Protein AF-A0A6L6IYR2-F1 (afdb_monomer)

Organism: NCBI:txid2675752

Mean predicted aligned error: 11.95 Å

Structure (mmCIF, N/CA/C/O backbone):
data_AF-A0A6L6IYR2-F1
#
_entry.id   AF-A0A6L6IYR2-F1
#
loop_
_atom_site.group_PDB
_atom_site.id
_atom_site.type_symbol
_atom_site.label_atom_id
_atom_site.label_alt_id
_atom_site.label_comp_id
_atom_site.label_asym_id
_atom_site.label_entity_id
_atom_site.label_seq_id
_atom_site.pdbx_PDB_ins_code
_atom_site.Cartn_x
_atom_site.Cartn_y
_atom_site.Cartn_z
_atom_site.occupancy
_atom_site.B_iso_or_equiv
_atom_site.auth_seq_id
_atom_site.auth_comp_id
_atom_site.auth_asym_id
_atom_site.auth_atom_id
_atom_site.pdbx_PDB_model_num
ATOM 1 N N . MET A 1 1 ? -53.051 -9.134 -26.276 1.00 41.66 1 MET A N 1
ATOM 2 C CA . MET A 1 1 ? -51.852 -9.804 -25.724 1.00 41.66 1 MET A CA 1
ATOM 3 C C . MET A 1 1 ? -50.636 -8.957 -26.076 1.00 41.66 1 MET A C 1
ATOM 5 O O . MET A 1 1 ? -50.080 -9.117 -27.155 1.00 41.66 1 MET A O 1
ATOM 9 N N . LEU A 1 2 ? -50.291 -7.981 -25.233 1.00 43.69 2 LEU A N 1
ATOM 10 C CA . LEU A 1 2 ? -49.170 -7.072 -25.479 1.00 43.69 2 LEU A CA 1
ATOM 11 C C . LEU A 1 2 ? -47.921 -7.672 -24.820 1.00 43.69 2 LEU A C 1
ATOM 13 O O . LEU A 1 2 ? -47.837 -7.754 -23.597 1.00 43.69 2 LEU A O 1
ATOM 17 N N . ARG A 1 3 ? -47.008 -8.196 -25.643 1.00 57.03 3 ARG A N 1
ATOM 18 C CA . ARG A 1 3 ? -45.744 -8.798 -25.204 1.00 57.03 3 ARG A CA 1
ATOM 19 C C . ARG A 1 3 ? -44.839 -7.698 -24.644 1.00 57.03 3 ARG A C 1
ATOM 21 O O . ARG A 1 3 ? -44.400 -6.831 -25.393 1.00 57.03 3 ARG A O 1
ATOM 28 N N . TYR A 1 4 ? -44.563 -7.755 -23.342 1.00 56.69 4 TYR A N 1
ATOM 29 C CA . TYR A 1 4 ? -43.505 -6.978 -22.699 1.00 56.69 4 TYR A CA 1
ATOM 30 C C . TYR A 1 4 ? -42.155 -7.392 -23.296 1.00 56.69 4 TYR A C 1
ATOM 32 O O . TYR A 1 4 ? -41.631 -8.461 -22.987 1.00 56.69 4 TYR A O 1
ATOM 40 N N . LEU A 1 5 ? -41.594 -6.553 -24.162 1.00 59.19 5 LEU A N 1
ATOM 41 C CA . LEU A 1 5 ? -40.178 -6.609 -24.505 1.00 59.19 5 LEU A CA 1
ATOM 42 C C . LEU A 1 5 ? -39.432 -5.862 -23.399 1.00 59.19 5 LEU A C 1
ATOM 44 O O . LEU A 1 5 ? -39.366 -4.636 -23.405 1.00 59.19 5 LEU A O 1
ATOM 48 N N . ALA A 1 6 ? -38.937 -6.605 -22.409 1.00 61.22 6 ALA A N 1
ATOM 49 C CA . ALA A 1 6 ? -38.014 -6.070 -21.420 1.00 61.22 6 ALA A CA 1
ATOM 50 C C . ALA A 1 6 ? -36.735 -5.613 -22.146 1.00 61.22 6 ALA A C 1
ATOM 52 O O . ALA A 1 6 ? -36.097 -6.442 -22.802 1.00 61.22 6 ALA A O 1
ATOM 53 N N . PRO A 1 7 ? -36.339 -4.332 -22.069 1.00 54.47 7 PRO A N 1
ATOM 54 C CA . PRO A 1 7 ? -35.054 -3.926 -22.597 1.00 54.47 7 PRO A CA 1
ATOM 55 C C . PRO A 1 7 ? -33.981 -4.482 -21.662 1.00 54.47 7 PRO A C 1
ATOM 57 O O . PRO A 1 7 ? -33.844 -4.051 -20.517 1.00 54.47 7 PRO A O 1
ATOM 60 N N . ALA A 1 8 ? -33.236 -5.473 -22.152 1.00 60.66 8 ALA A N 1
ATOM 61 C CA . ALA A 1 8 ? -31.989 -5.902 -21.544 1.00 60.66 8 ALA A CA 1
ATOM 62 C C . ALA A 1 8 ? -31.026 -4.710 -21.586 1.00 60.66 8 ALA A C 1
ATOM 64 O O . ALA A 1 8 ? -30.433 -4.405 -22.620 1.00 60.66 8 ALA A O 1
ATOM 65 N N . ALA A 1 9 ? -30.928 -3.993 -20.468 1.00 62.09 9 ALA A N 1
ATOM 66 C CA . ALA A 1 9 ? -29.920 -2.972 -20.267 1.00 62.09 9 ALA A CA 1
ATOM 67 C C . ALA A 1 9 ? -28.546 -3.655 -20.298 1.00 62.09 9 ALA A C 1
ATOM 69 O O . ALA A 1 9 ? -28.094 -4.236 -19.312 1.00 62.09 9 ALA A O 1
ATOM 70 N N . LEU A 1 10 ? -27.903 -3.617 -21.464 1.00 60.28 10 LEU A N 1
ATOM 71 C CA . LEU A 1 10 ? -26.486 -3.906 -21.627 1.00 60.28 10 LEU A CA 1
ATOM 72 C C . LEU A 1 10 ? -25.713 -2.842 -20.843 1.00 60.28 10 LEU A C 1
ATOM 74 O O . LEU A 1 10 ? -25.398 -1.770 -21.354 1.00 60.28 10 LEU A O 1
ATOM 78 N N . LEU A 1 11 ? -25.436 -3.136 -19.574 1.00 60.53 11 LEU A N 1
ATOM 79 C CA . LEU A 1 11 ? -24.393 -2.468 -18.811 1.00 60.53 11 LEU A CA 1
ATOM 80 C C . LEU A 1 11 ? -23.064 -2.808 -19.488 1.00 60.53 11 LEU A C 1
ATOM 82 O O . LEU A 1 11 ? -22.433 -3.820 -19.187 1.00 60.53 11 LEU A O 1
ATOM 86 N N . ALA A 1 12 ? -22.659 -1.974 -20.444 1.00 59.91 12 ALA A N 1
ATOM 87 C CA . ALA A 1 12 ? -21.287 -1.937 -20.906 1.00 59.91 12 ALA A CA 1
ATOM 88 C C . ALA A 1 12 ? -20.433 -1.501 -19.711 1.00 59.91 12 ALA A C 1
ATOM 90 O O . ALA A 1 12 ? -20.286 -0.312 -19.433 1.00 59.91 12 ALA A O 1
ATOM 91 N N . ALA A 1 13 ? -19.903 -2.470 -18.966 1.00 60.34 13 ALA A N 1
ATOM 92 C CA . ALA A 1 13 ? -18.772 -2.226 -18.097 1.00 60.34 13 ALA A CA 1
ATOM 93 C C . ALA A 1 13 ? -17.618 -1.831 -19.021 1.00 60.34 13 ALA A C 1
ATOM 95 O O . ALA A 1 13 ? -16.921 -2.684 -19.570 1.00 60.34 13 ALA A O 1
ATOM 96 N N . SER A 1 14 ? -17.453 -0.529 -19.254 1.00 53.81 14 SER A N 1
ATOM 97 C CA . SER A 1 14 ? -16.195 0.023 -19.725 1.00 53.81 14 SER A CA 1
ATOM 98 C C . SER A 1 14 ? -15.173 -0.327 -18.653 1.00 53.81 14 SER A C 1
ATOM 100 O O . SER A 1 14 ? -15.030 0.390 -17.663 1.00 53.81 14 SER A O 1
ATOM 102 N N . GLY A 1 15 ? -14.535 -1.489 -18.792 1.00 52.38 15 GLY A N 1
ATOM 103 C CA . GLY A 1 15 ? -13.353 -1.814 -18.023 1.00 52.38 15 GLY A CA 1
ATOM 104 C C . GLY A 1 15 ? -12.370 -0.699 -18.312 1.00 52.38 15 GLY A C 1
ATOM 105 O O . GLY A 1 15 ? -11.863 -0.610 -19.429 1.00 52.38 15 GLY A O 1
ATOM 106 N N . CYS A 1 16 ? -12.186 0.204 -17.348 1.00 64.19 16 CYS A N 1
ATOM 107 C CA . CYS A 1 16 ? -11.108 1.171 -17.379 1.00 64.19 16 CYS A CA 1
ATOM 108 C C . CYS A 1 16 ? -9.860 0.356 -17.681 1.00 64.19 16 CYS A C 1
ATOM 110 O O . CYS A 1 16 ? -9.480 -0.495 -16.876 1.00 64.19 16 CYS A O 1
ATOM 112 N N . THR A 1 17 ? -9.280 0.533 -18.866 1.00 55.41 17 THR A N 1
ATOM 113 C CA . THR A 1 17 ? -7.979 -0.043 -19.159 1.00 55.41 17 THR A CA 1
ATOM 114 C C . THR A 1 17 ? -7.053 0.591 -18.144 1.00 55.41 17 THR A C 1
ATOM 116 O O . THR A 1 17 ? -6.731 1.776 -18.240 1.00 55.41 17 THR A O 1
ATOM 119 N N . ASP A 1 18 ? -6.743 -0.170 -17.104 1.00 57.75 18 ASP A N 1
ATOM 120 C CA . ASP A 1 18 ? -5.776 0.170 -16.087 1.00 57.75 18 ASP A CA 1
ATOM 121 C C . ASP A 1 18 ? -4.448 0.199 -16.843 1.00 57.75 18 ASP A C 1
ATOM 123 O O . ASP A 1 18 ? -3.784 -0.825 -17.003 1.00 57.75 18 ASP A O 1
ATOM 127 N N . VAL A 1 19 ? -4.138 1.338 -17.477 1.00 56.38 19 VAL A N 1
ATOM 128 C CA . VAL A 1 19 ? -2.857 1.576 -18.138 1.00 56.38 19 VAL A CA 1
ATOM 129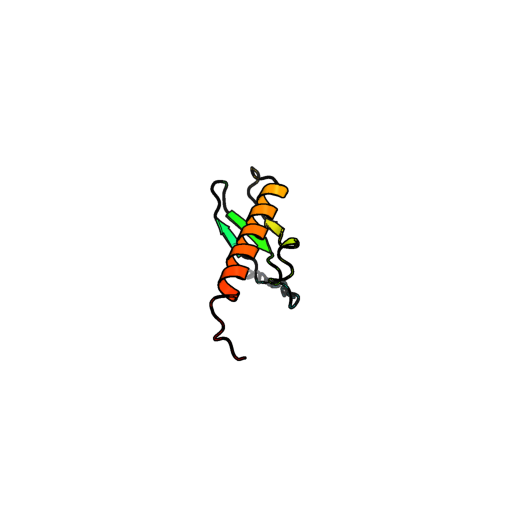 C C . VAL A 1 19 ? -1.852 1.663 -17.001 1.00 56.38 19 VAL A C 1
ATOM 131 O O . VAL A 1 19 ? -1.462 2.741 -16.551 1.00 56.38 19 VAL A O 1
ATOM 134 N N . LYS A 1 20 ? -1.497 0.489 -16.474 1.00 62.12 20 LYS A N 1
ATOM 135 C CA . LYS A 1 20 ? -0.435 0.322 -15.507 1.00 62.12 20 LYS A CA 1
ATOM 136 C C . LYS A 1 20 ? 0.808 0.838 -16.180 1.00 62.12 20 LYS A C 1
ATOM 138 O O . LYS A 1 20 ? 1.201 0.395 -17.261 1.00 62.12 20 LYS A O 1
ATOM 143 N N . ARG A 1 21 ? 1.420 1.820 -15.542 1.00 76.44 21 ARG A N 1
ATOM 144 C CA . ARG A 1 21 ? 2.757 2.219 -15.940 1.00 76.44 21 ARG A CA 1
ATOM 145 C C . ARG A 1 21 ? 3.670 1.032 -15.639 1.00 76.44 21 ARG A C 1
ATOM 147 O O . ARG A 1 21 ? 3.445 0.324 -14.663 1.00 76.44 21 ARG A O 1
ATOM 154 N N . ALA A 1 22 ? 4.701 0.810 -16.453 1.00 78.75 22 ALA A N 1
ATOM 155 C CA . ALA A 1 22 ? 5.597 -0.352 -16.327 1.00 78.75 22 ALA A CA 1
ATOM 156 C C . ALA A 1 22 ? 6.290 -0.481 -14.950 1.00 78.75 22 ALA A C 1
ATOM 158 O O . ALA A 1 22 ? 6.936 -1.480 -14.657 1.00 78.75 22 ALA A O 1
ATOM 159 N N . TYR A 1 23 ? 6.168 0.546 -14.114 1.00 85.31 23 TYR A N 1
ATOM 160 C CA . TYR A 1 23 ? 6.717 0.634 -12.775 1.00 85.31 23 TYR A CA 1
ATOM 161 C C . TYR A 1 23 ? 5.685 0.397 -11.658 1.00 85.31 23 TYR A C 1
ATOM 163 O O . TYR A 1 23 ? 6.019 0.594 -10.494 1.00 85.31 23 TYR A O 1
ATOM 171 N N . GLU A 1 24 ? 4.449 0.017 -11.988 1.00 88.88 24 GLU A N 1
ATOM 172 C CA . GLU A 1 24 ? 3.367 -0.281 -11.047 1.00 88.88 24 GLU A CA 1
ATOM 173 C C . GLU A 1 24 ? 2.967 -1.757 -11.116 1.00 88.88 24 GLU A C 1
ATOM 175 O O . GLU A 1 24 ? 2.861 -2.355 -12.185 1.00 88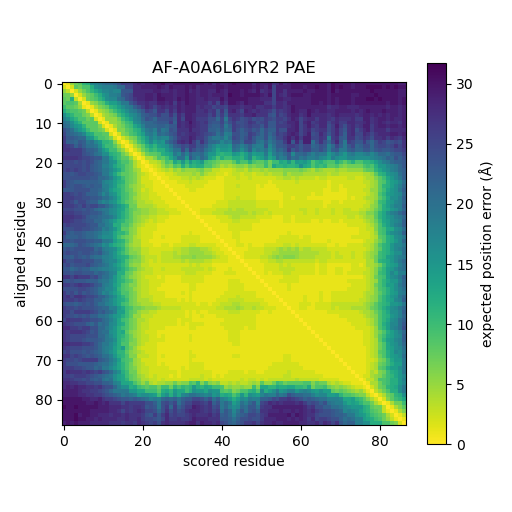.88 24 GLU A O 1
ATOM 180 N N . THR A 1 25 ? 2.694 -2.343 -9.956 1.00 89.88 25 THR A N 1
ATOM 181 C CA . THR A 1 25 ? 2.076 -3.670 -9.847 1.00 89.88 25 THR A CA 1
ATOM 182 C C . THR A 1 25 ? 0.547 -3.580 -9.967 1.00 89.88 25 THR A C 1
ATOM 184 O O . THR A 1 25 ? -0.030 -2.502 -9.774 1.00 89.88 25 THR A O 1
ATOM 187 N N . PRO A 1 26 ? -0.159 -4.691 -10.246 1.00 91.94 26 PRO A N 1
ATOM 188 C CA . PRO A 1 26 ? -1.588 -4.771 -9.958 1.00 91.94 26 PRO A CA 1
ATOM 189 C C . PRO A 1 26 ? -1.861 -4.448 -8.478 1.00 91.94 26 PRO A C 1
ATOM 191 O O . PRO A 1 26 ? -1.043 -4.829 -7.636 1.00 91.94 26 PRO A O 1
ATOM 194 N N . PRO A 1 27 ? -2.986 -3.790 -8.134 1.00 95.25 27 PRO A N 1
ATOM 195 C CA . PRO A 1 27 ? -3.309 -3.477 -6.748 1.00 95.25 27 PRO A CA 1
ATOM 196 C C . PRO A 1 27 ? -3.264 -4.712 -5.847 1.00 95.25 27 PRO A C 1
ATOM 198 O O . PRO A 1 27 ? -3.793 -5.772 -6.186 1.00 95.25 27 PRO A O 1
ATOM 201 N N . VAL A 1 28 ? -2.641 -4.562 -4.682 1.00 96.12 28 VAL A N 1
ATOM 202 C CA . VAL A 1 28 ? -2.416 -5.643 -3.721 1.00 96.12 28 VAL A CA 1
ATOM 203 C C . VAL A 1 28 ? -3.281 -5.422 -2.492 1.00 96.12 28 VAL A C 1
ATOM 205 O O . VAL A 1 28 ? -3.197 -4.371 -1.867 1.00 96.12 28 VAL A O 1
ATOM 208 N N . ALA A 1 29 ? -4.063 -6.420 -2.092 1.00 97.81 29 ALA A N 1
ATOM 209 C CA . ALA A 1 29 ? -4.749 -6.396 -0.805 1.00 97.81 29 ALA A CA 1
ATOM 210 C C . ALA A 1 29 ? -3.815 -6.894 0.311 1.00 97.81 29 ALA A C 1
ATOM 212 O O . ALA A 1 29 ? -3.342 -8.029 0.269 1.00 97.81 29 ALA A O 1
ATOM 213 N N . VAL A 1 30 ? -3.575 -6.056 1.318 1.00 97.75 30 VAL A N 1
ATOM 214 C CA . VAL A 1 30 ? -2.813 -6.376 2.530 1.00 97.75 30 VAL A CA 1
ATOM 215 C C . VAL A 1 30 ? -3.786 -6.485 3.700 1.00 97.75 30 VAL A C 1
ATOM 217 O O . VAL A 1 30 ? -4.517 -5.540 4.001 1.00 97.75 30 VAL A O 1
ATOM 220 N N . SER A 1 31 ? -3.813 -7.640 4.364 1.00 97.56 31 SER A N 1
ATOM 221 C CA . SER A 1 31 ? -4.648 -7.843 5.552 1.00 97.56 31 SER A CA 1
ATOM 222 C C . SER A 1 31 ? -3.960 -7.273 6.789 1.00 97.56 31 SER A C 1
ATOM 224 O O . SER A 1 31 ? -2.787 -7.549 7.035 1.00 97.56 31 SER A O 1
ATOM 226 N N . THR A 1 32 ? -4.687 -6.486 7.580 1.00 96.31 32 THR A N 1
ATOM 227 C CA . THR A 1 32 ? -4.191 -5.891 8.827 1.00 96.31 32 THR A CA 1
ATOM 228 C C . THR A 1 32 ? -5.200 -6.117 9.948 1.00 96.31 32 THR A C 1
ATOM 230 O O . THR A 1 32 ? -6.368 -6.409 9.689 1.00 96.31 32 THR A O 1
ATOM 233 N N . ALA A 1 33 ? -4.790 -5.907 11.200 1.00 95.69 33 ALA A N 1
ATOM 234 C CA . ALA A 1 33 ? -5.692 -6.009 12.350 1.00 95.69 33 ALA A CA 1
ATOM 235 C C . ALA A 1 33 ? -6.885 -5.032 12.290 1.00 95.69 33 ALA A C 1
ATOM 237 O O . ALA A 1 33 ? -7.930 -5.300 12.871 1.00 95.69 33 ALA A O 1
ATOM 238 N N . GLN A 1 34 ? -6.745 -3.907 11.581 1.00 95.25 34 GLN A N 1
ATOM 239 C CA . GLN A 1 34 ? -7.795 -2.891 11.438 1.00 95.25 34 GLN A CA 1
ATOM 240 C C . GLN A 1 34 ? -8.652 -3.092 10.175 1.00 95.25 34 GLN A C 1
ATOM 242 O O . GLN A 1 34 ? -9.571 -2.311 9.932 1.00 95.25 34 GLN A O 1
ATOM 247 N N . GLY A 1 35 ? -8.354 -4.113 9.364 1.00 96.62 35 GLY A N 1
ATOM 248 C CA . GLY A 1 35 ? -9.016 -4.406 8.093 1.00 96.62 35 GLY A CA 1
ATOM 249 C C . GLY A 1 35 ? -8.065 -4.386 6.895 1.00 96.62 35 GLY A C 1
ATOM 250 O O . GLY A 1 35 ? -6.867 -4.126 7.025 1.00 96.62 35 GLY A O 1
ATOM 251 N N . ALA A 1 36 ? -8.596 -4.692 5.713 1.00 97.88 36 ALA A N 1
ATOM 252 C CA . ALA A 1 36 ? -7.806 -4.768 4.488 1.00 97.88 36 ALA A CA 1
ATOM 253 C C . ALA A 1 36 ? -7.412 -3.377 3.960 1.00 97.88 36 ALA A C 1
ATOM 255 O O . ALA A 1 36 ? -8.236 -2.463 3.918 1.00 97.88 36 ALA A O 1
ATOM 256 N N . VAL A 1 37 ? -6.166 -3.243 3.507 1.00 98.56 37 VAL A N 1
ATOM 257 C CA . VAL A 1 37 ? -5.639 -2.073 2.791 1.00 98.56 37 VAL A CA 1
ATOM 258 C C . VAL A 1 37 ? -5.364 -2.489 1.353 1.00 98.56 37 VAL A C 1
ATOM 260 O O . VAL A 1 37 ? -4.696 -3.494 1.126 1.00 98.56 37 VAL A O 1
ATOM 263 N N . THR A 1 38 ? -5.860 -1.735 0.374 1.00 98.44 38 THR A N 1
ATOM 264 C CA . THR A 1 38 ? -5.473 -1.953 -1.028 1.00 98.44 38 THR A CA 1
ATOM 265 C C . THR A 1 38 ? -4.298 -1.046 -1.347 1.00 98.44 38 THR A C 1
ATOM 267 O O . THR A 1 38 ? -4.418 0.171 -1.241 1.00 98.44 38 THR A O 1
ATOM 270 N N . CYS A 1 39 ? -3.174 -1.623 -1.746 1.00 98.00 39 CYS A N 1
ATOM 271 C CA . CYS A 1 39 ? -1.915 -0.940 -1.992 1.00 98.00 39 CYS A CA 1
ATOM 272 C C . CYS A 1 39 ? -1.594 -0.886 -3.483 1.00 98.00 39 CYS A C 1
ATOM 274 O O . CYS A 1 39 ? -1.692 -1.891 -4.186 1.00 98.00 39 CYS A O 1
ATOM 276 N N . GLN A 1 40 ? -1.142 0.277 -3.942 1.00 97.31 40 GLN A N 1
ATOM 277 C CA . GLN A 1 40 ? -0.366 0.389 -5.167 1.00 97.31 40 GLN A CA 1
ATOM 278 C C . GLN A 1 40 ? 1.104 0.234 -4.794 1.00 97.31 40 GLN A C 1
ATOM 280 O O . GLN A 1 40 ? 1.643 1.091 -4.089 1.00 97.31 40 GLN A O 1
ATOM 285 N N . LEU A 1 41 ? 1.730 -0.851 -5.255 1.00 96.69 41 LEU A N 1
ATOM 286 C CA . LEU A 1 41 ? 3.171 -1.050 -5.101 1.00 96.69 41 LEU A CA 1
ATOM 287 C C . LEU A 1 41 ? 3.892 -0.692 -6.395 1.00 96.69 41 LEU A C 1
ATOM 289 O O . LEU A 1 41 ? 3.389 -0.976 -7.492 1.00 96.69 41 LEU A O 1
ATOM 293 N N . TYR A 1 42 ? 5.059 -0.089 -6.242 1.00 93.81 42 TYR A N 1
ATOM 294 C CA . TYR A 1 42 ? 5.969 0.321 -7.294 1.00 93.81 42 TYR A CA 1
ATOM 295 C C . TYR A 1 42 ? 7.123 -0.681 -7.431 1.00 93.81 42 TYR A C 1
ATOM 297 O O . TYR A 1 42 ? 7.103 -1.780 -6.870 1.00 93.81 42 TYR A O 1
ATOM 305 N N . THR A 1 43 ? 8.132 -0.341 -8.234 1.00 91.00 43 THR A N 1
ATOM 306 C CA . THR A 1 43 ? 9.319 -1.188 -8.399 1.00 91.00 43 TH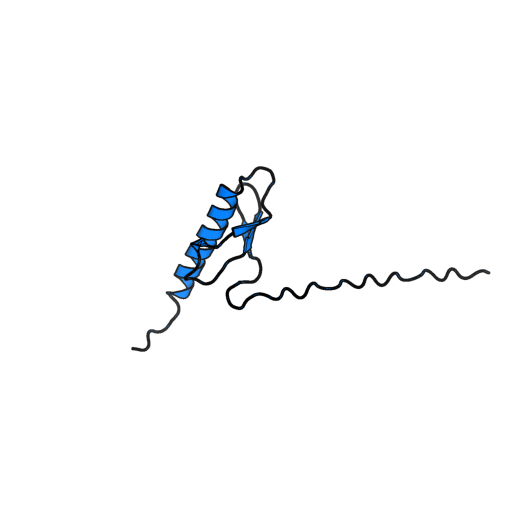R A CA 1
ATOM 307 C C . THR A 1 43 ? 10.068 -1.372 -7.069 1.00 91.00 43 THR A C 1
ATOM 309 O O . THR A 1 43 ? 9.988 -0.510 -6.191 1.00 91.00 43 THR A O 1
ATOM 312 N N . PRO A 1 44 ? 10.880 -2.437 -6.914 1.00 90.25 44 PRO A N 1
ATOM 313 C CA . PRO A 1 44 ? 11.664 -2.658 -5.692 1.00 90.25 44 PRO A CA 1
ATOM 314 C C . PRO A 1 44 ? 12.604 -1.496 -5.309 1.00 90.25 44 PRO A C 1
ATOM 316 O O . PRO A 1 44 ? 12.954 -1.327 -4.142 1.00 90.25 44 PRO A O 1
ATOM 319 N N . ASN A 1 45 ? 12.993 -0.658 -6.274 1.00 90.19 45 ASN A N 1
ATOM 320 C CA . ASN A 1 45 ? 13.835 0.520 -6.038 1.00 90.19 45 ASN A CA 1
ATOM 321 C C . ASN A 1 45 ? 13.029 1.781 -5.674 1.00 90.19 45 ASN A C 1
ATOM 323 O O . ASN A 1 45 ? 13.616 2.826 -5.410 1.00 90.19 45 ASN A O 1
ATOM 327 N N . ALA A 1 46 ? 11.697 1.693 -5.653 1.00 92.88 46 ALA A N 1
ATOM 328 C CA . ALA A 1 46 ? 10.775 2.804 -5.437 1.00 92.88 46 ALA A CA 1
ATOM 329 C C . ALA A 1 46 ? 9.768 2.536 -4.303 1.00 92.88 46 ALA A C 1
ATOM 331 O O . ALA A 1 46 ? 8.720 3.169 -4.263 1.00 92.88 46 ALA A O 1
ATOM 332 N N . VAL A 1 47 ? 10.092 1.652 -3.349 1.00 95.06 47 VAL A N 1
ATOM 333 C CA . VAL A 1 47 ? 9.204 1.292 -2.219 1.00 95.06 47 VAL A CA 1
ATOM 334 C C . VAL A 1 47 ? 8.711 2.517 -1.443 1.00 95.06 47 VAL A C 1
ATOM 336 O O . VAL A 1 47 ? 7.582 2.545 -0.970 1.00 95.06 47 VAL A O 1
ATOM 339 N N . LEU A 1 48 ? 9.504 3.590 -1.348 1.00 95.62 48 LEU A N 1
ATOM 340 C CA . LEU A 1 48 ? 9.074 4.832 -0.690 1.00 95.62 48 LEU A CA 1
ATOM 341 C C . LEU A 1 48 ? 7.848 5.491 -1.347 1.00 95.62 48 LEU A C 1
ATOM 343 O O . LEU A 1 48 ? 7.186 6.303 -0.700 1.00 95.62 48 LEU A O 1
ATOM 347 N N . TRP A 1 49 ? 7.550 5.155 -2.602 1.00 95.56 49 TRP A N 1
ATOM 348 C CA . TRP A 1 49 ? 6.384 5.639 -3.339 1.00 95.56 49 TRP A CA 1
ATOM 349 C C . TRP A 1 49 ? 5.142 4.764 -3.132 1.00 95.56 49 TRP A C 1
ATOM 351 O O . TRP A 1 49 ? 4.048 5.187 -3.508 1.00 95.56 49 TRP A O 1
ATOM 361 N N . ASP A 1 50 ? 5.277 3.586 -2.511 1.00 97.56 50 ASP A N 1
ATOM 362 C CA . ASP A 1 50 ? 4.153 2.689 -2.238 1.00 97.56 50 ASP A CA 1
ATOM 363 C C . ASP A 1 50 ? 3.105 3.382 -1.373 1.00 97.56 50 ASP A C 1
ATOM 365 O O . ASP A 1 50 ? 3.401 4.004 -0.343 1.00 97.56 50 ASP A O 1
ATOM 369 N N . ARG A 1 51 ? 1.849 3.269 -1.807 1.00 97.75 51 ARG A N 1
ATOM 370 C CA . ARG A 1 51 ? 0.737 4.029 -1.233 1.00 97.75 51 ARG A CA 1
ATOM 371 C C . ARG A 1 51 ? -0.555 3.236 -1.208 1.00 97.75 51 ARG A C 1
ATOM 373 O O . ARG A 1 51 ? -0.801 2.385 -2.063 1.00 97.75 51 ARG A O 1
ATOM 380 N N . ALA A 1 52 ? -1.408 3.564 -0.249 1.00 98.25 52 ALA A N 1
ATOM 381 C CA . ALA A 1 52 ? -2.754 3.030 -0.178 1.00 98.25 52 ALA A CA 1
ATOM 382 C C . ALA A 1 52 ? -3.640 3.663 -1.262 1.00 98.25 52 ALA A C 1
ATOM 384 O O . ALA A 1 52 ? -3.673 4.881 -1.436 1.00 98.25 52 ALA A O 1
ATOM 385 N N . LEU A 1 53 ? -4.372 2.817 -1.983 1.00 97.56 53 LEU A N 1
ATOM 386 C CA . LEU A 1 53 ? -5.492 3.193 -2.846 1.00 97.56 53 LEU A CA 1
ATOM 387 C C . LEU A 1 53 ? -6.808 3.202 -2.062 1.00 97.56 53 LEU A C 1
ATOM 389 O O . LEU A 1 53 ? -7.700 3.992 -2.356 1.00 97.56 53 LEU A O 1
ATOM 393 N N . SER A 1 54 ? -6.930 2.329 -1.059 1.00 98.31 54 SER A N 1
ATOM 394 C CA . SER A 1 54 ? -8.059 2.306 -0.130 1.00 98.31 54 SER A CA 1
ATOM 395 C C . SER A 1 54 ? -7.639 1.756 1.231 1.00 98.31 54 SER A C 1
ATOM 397 O O . SER A 1 54 ? -6.689 0.976 1.339 1.00 98.31 54 SER A O 1
ATOM 399 N N . LYS A 1 55 ? -8.349 2.178 2.281 1.00 98.50 55 LYS A N 1
ATOM 400 C CA . LYS A 1 55 ? -8.105 1.780 3.672 1.00 98.50 55 LYS A CA 1
ATOM 401 C C . LYS A 1 55 ? -9.406 1.764 4.482 1.00 98.50 55 LYS A C 1
ATOM 403 O O . LYS A 1 55 ? -10.359 2.449 4.097 1.00 98.50 55 LYS A O 1
ATOM 408 N N . PRO A 1 56 ? -9.442 1.072 5.632 1.00 98.19 56 PRO A N 1
ATOM 409 C CA . PRO A 1 56 ? -10.538 1.189 6.587 1.00 98.19 56 PRO A CA 1
ATOM 410 C C . PRO A 1 56 ? -10.706 2.635 7.075 1.00 98.19 56 PRO A C 1
ATOM 412 O O . PRO A 1 56 ? -9.726 3.363 7.246 1.00 98.19 56 PRO A O 1
ATOM 415 N N . ALA A 1 57 ? -11.947 3.045 7.355 1.00 97.44 57 ALA A N 1
ATOM 416 C CA . ALA A 1 57 ? -12.249 4.401 7.830 1.00 97.44 57 ALA A CA 1
ATOM 417 C C . ALA A 1 57 ? -11.543 4.748 9.156 1.00 97.44 57 ALA A C 1
ATOM 419 O O . ALA A 1 57 ? -11.219 5.904 9.402 1.00 97.44 57 ALA A O 1
ATOM 420 N N . THR A 1 58 ? -11.264 3.737 9.982 1.00 96.81 58 THR A N 1
ATOM 421 C CA . THR A 1 58 ? -10.596 3.856 11.286 1.00 96.81 58 THR A CA 1
ATOM 422 C C . THR A 1 58 ? -9.069 3.942 11.201 1.00 96.81 58 THR A C 1
ATOM 424 O O . THR A 1 58 ? -8.414 4.131 12.223 1.00 96.81 58 THR A O 1
ATOM 427 N N . MET A 1 59 ? -8.480 3.782 10.013 1.00 98.00 59 MET A N 1
ATOM 428 C CA . MET A 1 59 ? -7.032 3.812 9.799 1.00 98.00 59 MET A CA 1
ATOM 429 C C . MET A 1 59 ? -6.608 5.178 9.253 1.00 98.00 59 MET A C 1
ATOM 431 O O . MET A 1 59 ? -7.305 5.732 8.407 1.00 98.00 59 MET A O 1
ATOM 435 N N . SER A 1 60 ? -5.471 5.733 9.679 1.00 98.38 60 SER A N 1
ATOM 436 C CA . SER A 1 60 ? -4.944 6.971 9.084 1.00 98.38 60 SER A CA 1
ATOM 437 C C . SER A 1 60 ? -4.290 6.710 7.717 1.00 98.38 60 SER A C 1
ATOM 439 O O . SER A 1 60 ? -3.874 5.588 7.423 1.00 98.38 60 SER A O 1
ATOM 441 N N . ASP A 1 61 ? -4.158 7.737 6.869 1.00 98.06 61 ASP A N 1
ATOM 442 C CA . ASP A 1 61 ? -3.421 7.603 5.598 1.00 98.06 61 ASP A CA 1
ATOM 443 C C . ASP A 1 61 ? -1.951 7.236 5.834 1.00 98.06 61 ASP A C 1
ATOM 445 O O . ASP A 1 61 ? -1.373 6.428 5.108 1.00 98.06 61 ASP A O 1
ATOM 449 N N . ALA A 1 62 ? -1.347 7.800 6.884 1.00 98.25 62 ALA A N 1
ATOM 450 C CA . ALA A 1 62 ? 0.033 7.517 7.256 1.00 98.25 62 ALA A CA 1
ATOM 451 C C . ALA A 1 62 ? 0.226 6.043 7.643 1.00 98.25 62 ALA A C 1
ATOM 453 O O . ALA A 1 62 ? 1.201 5.419 7.214 1.00 98.25 62 ALA A O 1
ATOM 454 N N . ASP A 1 63 ? -0.714 5.475 8.405 1.00 98.44 63 ASP A N 1
ATOM 455 C CA . ASP A 1 63 ? -0.697 4.061 8.774 1.00 98.44 63 ASP A CA 1
ATOM 456 C C . ASP A 1 63 ? -0.897 3.156 7.561 1.00 98.44 63 ASP A C 1
ATOM 458 O O . ASP A 1 63 ? -0.117 2.226 7.370 1.00 98.44 63 ASP A O 1
ATOM 462 N N . ALA A 1 64 ? -1.873 3.456 6.703 1.00 98.50 64 ALA A N 1
ATOM 463 C CA . ALA A 1 64 ? -2.134 2.670 5.500 1.00 98.50 64 ALA A CA 1
ATOM 464 C C . ALA A 1 64 ? -0.933 2.678 4.539 1.00 98.50 64 ALA A C 1
ATOM 466 O O . ALA A 1 64 ? -0.499 1.627 4.070 1.00 98.50 64 ALA A O 1
ATOM 467 N N . ASN A 1 65 ? -0.321 3.846 4.316 1.00 98.50 65 ASN A N 1
ATOM 468 C CA . ASN A 1 65 ? 0.884 3.963 3.496 1.00 98.50 65 ASN A CA 1
ATOM 469 C C . ASN A 1 65 ? 2.071 3.213 4.113 1.00 98.50 65 ASN A C 1
ATOM 471 O O . ASN A 1 65 ? 2.862 2.617 3.387 1.00 98.50 65 ASN A O 1
ATOM 475 N N . ARG A 1 66 ? 2.198 3.191 5.449 1.00 98.50 66 ARG A N 1
ATOM 476 C CA . ARG A 1 66 ? 3.220 2.375 6.122 1.00 98.50 66 ARG A CA 1
ATOM 477 C C . ARG A 1 66 ? 3.016 0.884 5.845 1.00 98.50 66 ARG A C 1
ATOM 479 O O . ARG A 1 66 ? 4.006 0.207 5.594 1.00 98.50 66 ARG A O 1
ATOM 486 N N . GLN A 1 67 ? 1.776 0.388 5.853 1.00 98.56 67 GLN A N 1
ATOM 487 C CA . GLN A 1 67 ? 1.485 -1.013 5.516 1.00 98.56 67 GLN A CA 1
ATOM 488 C C . GLN A 1 67 ? 1.863 -1.333 4.065 1.00 98.56 67 GLN A C 1
ATOM 490 O O . GLN A 1 67 ? 2.498 -2.351 3.809 1.00 98.56 67 GLN A O 1
ATOM 495 N N . CYS A 1 68 ? 1.554 -0.436 3.125 1.00 98.50 68 CYS A N 1
ATOM 496 C CA . CYS A 1 68 ? 1.924 -0.629 1.723 1.00 98.50 68 CYS A CA 1
ATOM 497 C C . CYS A 1 68 ? 3.441 -0.654 1.513 1.00 98.50 68 CYS A C 1
ATOM 499 O O . CYS A 1 68 ? 3.941 -1.552 0.843 1.00 98.50 68 CYS A O 1
ATOM 501 N N . ARG A 1 69 ? 4.185 0.254 2.157 1.00 98.44 69 ARG A N 1
ATOM 502 C CA . ARG A 1 69 ? 5.656 0.225 2.128 1.00 98.44 69 ARG A CA 1
ATOM 503 C C . ARG A 1 69 ? 6.225 -1.044 2.755 1.00 98.44 69 ARG A C 1
ATOM 505 O O . ARG A 1 69 ? 7.165 -1.614 2.218 1.00 98.44 69 ARG A O 1
ATOM 512 N N . ALA A 1 70 ? 5.658 -1.504 3.871 1.00 98.12 70 ALA A N 1
ATOM 513 C CA . ALA A 1 70 ? 6.088 -2.748 4.505 1.00 98.1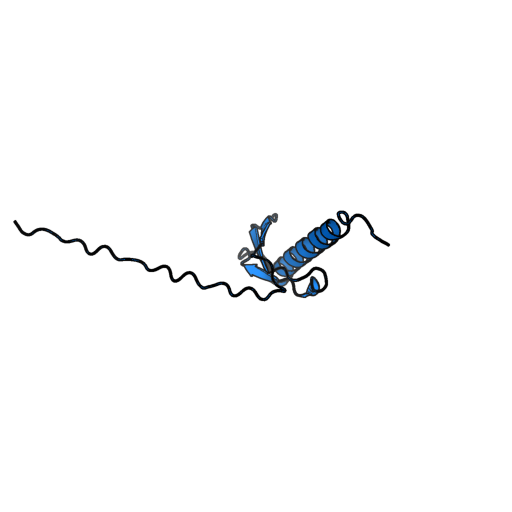2 70 ALA A CA 1
ATOM 514 C C . ALA A 1 70 ? 5.903 -3.955 3.569 1.00 98.12 70 ALA A C 1
ATOM 516 O O . ALA A 1 70 ? 6.801 -4.783 3.456 1.00 98.12 70 ALA A O 1
ATOM 517 N N . 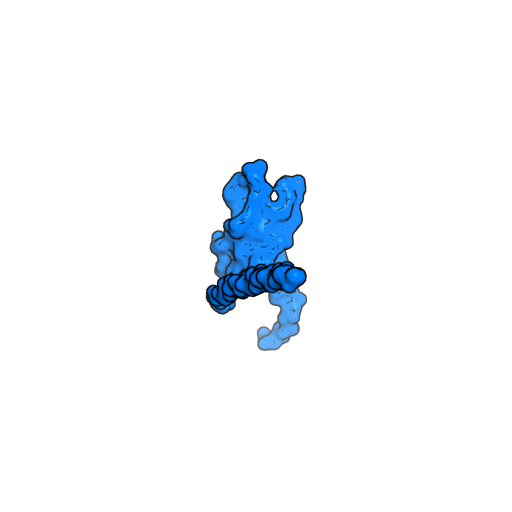GLU A 1 71 ? 4.788 -4.027 2.839 1.00 97.81 71 GLU A N 1
ATOM 518 C CA . GLU A 1 71 ? 4.575 -5.060 1.819 1.00 97.81 71 GLU A CA 1
ATOM 519 C C . GLU A 1 71 ? 5.577 -4.944 0.655 1.00 97.81 71 GLU A C 1
ATOM 521 O O . GLU A 1 71 ? 6.121 -5.957 0.207 1.00 97.81 71 GLU A O 1
ATOM 526 N N . GLY A 1 72 ? 5.871 -3.724 0.194 1.00 97.00 72 GLY A N 1
ATOM 527 C CA . GLY A 1 72 ? 6.913 -3.467 -0.803 1.00 97.00 72 GLY A CA 1
ATOM 528 C C . GLY A 1 72 ? 8.288 -3.977 -0.366 1.00 97.00 72 GLY A C 1
ATOM 529 O O . GLY A 1 72 ? 8.959 -4.687 -1.119 1.00 97.00 72 GLY A O 1
ATOM 530 N N . GLU A 1 73 ? 8.673 -3.708 0.883 1.00 97.31 73 GLU A N 1
ATOM 531 C CA . GLU A 1 73 ? 9.913 -4.208 1.487 1.00 97.31 73 GLU A CA 1
ATOM 532 C C . GLU A 1 73 ? 9.963 -5.739 1.561 1.00 97.31 73 GLU A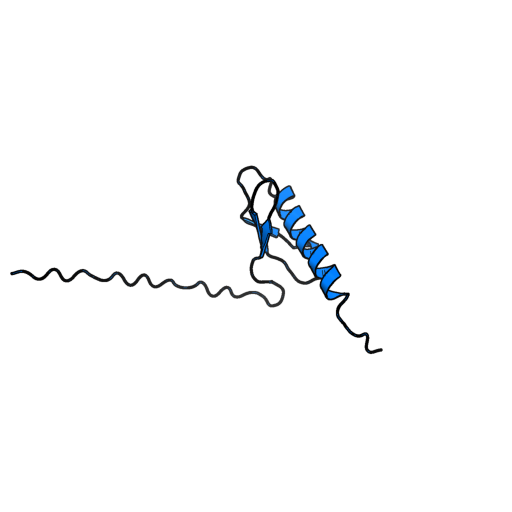 C 1
ATOM 534 O O . GLU A 1 73 ? 10.957 -6.360 1.173 1.00 97.31 73 GLU A O 1
ATOM 539 N N . LEU A 1 74 ? 8.869 -6.370 1.999 1.00 95.19 74 LEU A N 1
ATOM 540 C CA . LEU A 1 74 ? 8.765 -7.829 2.063 1.00 95.19 74 LEU A CA 1
ATOM 541 C C . LEU A 1 74 ? 8.954 -8.471 0.685 1.00 95.19 74 LEU A C 1
ATOM 543 O O . LEU A 1 74 ? 9.617 -9.503 0.559 1.00 95.19 74 LEU A O 1
ATOM 547 N N . ARG A 1 75 ? 8.382 -7.871 -0.363 1.00 93.69 75 ARG A N 1
ATOM 548 C CA . ARG A 1 75 ? 8.528 -8.358 -1.741 1.00 93.69 75 ARG A CA 1
ATOM 549 C C . ARG A 1 75 ? 9.926 -8.125 -2.285 1.00 93.69 75 ARG A C 1
ATOM 551 O O . ARG A 1 75 ? 10.469 -9.029 -2.911 1.00 93.69 75 ARG A O 1
ATOM 558 N N . ARG A 1 76 ? 10.534 -6.972 -1.996 1.00 91.81 76 ARG A N 1
ATOM 559 C CA . ARG A 1 76 ? 11.927 -6.689 -2.358 1.00 91.81 76 ARG A CA 1
ATOM 560 C C . ARG A 1 76 ? 12.880 -7.749 -1.805 1.00 91.81 76 ARG A C 1
ATOM 562 O O . ARG A 1 76 ? 13.714 -8.252 -2.552 1.00 91.81 76 ARG A O 1
ATOM 569 N N . GLY A 1 77 ? 12.709 -8.140 -0.541 1.00 85.94 77 GLY A N 1
ATOM 570 C CA . GLY A 1 77 ? 13.504 -9.204 0.080 1.00 85.94 77 GLY A CA 1
ATOM 571 C C . GLY A 1 77 ? 13.321 -10.581 -0.575 1.00 85.94 77 GLY A C 1
ATOM 572 O O . GLY A 1 77 ? 14.281 -11.338 -0.678 1.00 85.94 77 GLY A O 1
ATOM 573 N N . LYS A 1 78 ? 12.118 -10.895 -1.077 1.00 77.19 78 LYS A N 1
ATOM 574 C CA . LYS A 1 78 ? 11.838 -12.142 -1.817 1.00 77.19 78 LYS A CA 1
ATOM 575 C C . LYS A 1 78 ? 12.422 -12.137 -3.231 1.00 77.19 78 LYS A C 1
ATOM 577 O O . LYS A 1 78 ? 12.860 -13.177 -3.706 1.00 77.19 78 LYS A O 1
ATOM 582 N N . SER A 1 79 ? 12.460 -10.982 -3.895 1.00 62.44 79 SER A N 1
ATOM 583 C CA . SER A 1 79 ? 13.090 -10.852 -5.216 1.00 62.44 79 SER A CA 1
ATOM 584 C C .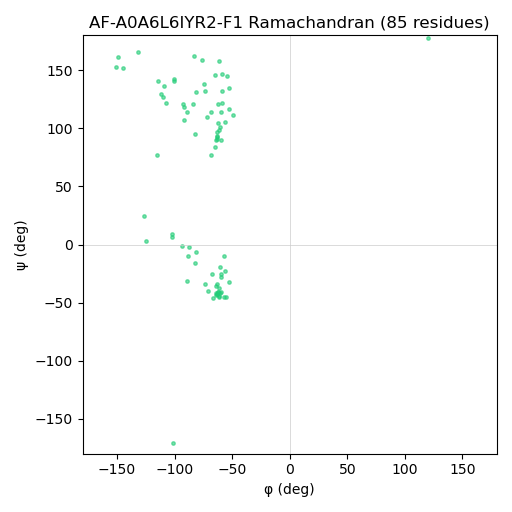 SER A 1 79 ? 14.612 -11.035 -5.168 1.00 62.44 79 SER A C 1
ATOM 586 O O . SER A 1 79 ? 15.203 -11.425 -6.168 1.00 62.44 79 SER A O 1
ATOM 588 N N . GLY A 1 80 ? 15.250 -10.774 -4.020 1.00 56.94 80 GLY A N 1
ATOM 589 C CA . GLY A 1 80 ? 16.697 -10.93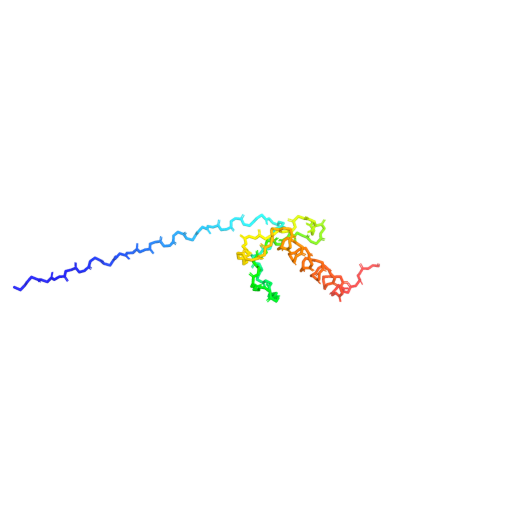7 -3.834 1.00 56.94 80 GLY A CA 1
ATOM 590 C C . GLY A 1 80 ? 17.162 -12.366 -3.528 1.00 56.94 80 GLY A C 1
ATOM 591 O O . GLY A 1 80 ? 18.346 -12.648 -3.656 1.00 56.94 80 GLY A O 1
ATOM 592 N N . THR A 1 81 ? 16.264 -13.279 -3.142 1.00 53.88 81 THR A N 1
ATOM 593 C CA . THR A 1 81 ? 16.617 -14.651 -2.715 1.00 53.88 81 THR A CA 1
ATOM 594 C C . THR A 1 81 ? 16.354 -15.726 -3.775 1.00 53.88 81 THR A C 1
ATOM 596 O O . THR A 1 81 ? 16.458 -16.914 -3.480 1.00 53.88 81 THR A O 1
ATOM 599 N N . GLY A 1 82 ? 16.029 -15.326 -5.011 1.00 47.81 82 GLY A N 1
ATOM 600 C CA . GLY A 1 82 ? 15.639 -16.234 -6.098 1.00 47.81 82 GLY A CA 1
ATOM 601 C C . GLY A 1 82 ? 16.443 -16.135 -7.398 1.00 47.81 82 GLY A C 1
ATOM 602 O O . GLY A 1 82 ? 16.108 -16.845 -8.343 1.00 47.81 82 GLY A O 1
ATOM 603 N N . SER A 1 83 ? 17.481 -15.299 -7.484 1.00 48.53 83 SER A N 1
ATOM 604 C CA . SER A 1 83 ? 18.374 -15.302 -8.650 1.00 48.53 83 SER A CA 1
ATOM 605 C C . SER A 1 83 ? 19.548 -16.249 -8.388 1.00 48.53 83 SER A C 1
ATOM 607 O O . SER A 1 83 ? 20.297 -15.987 -7.446 1.00 48.53 83 SER A O 1
ATOM 609 N N . PRO A 1 84 ? 19.754 -17.329 -9.173 1.00 51.62 84 PRO A N 1
ATOM 610 C CA . PRO A 1 84 ? 21.075 -17.932 -9.249 1.00 51.62 84 PRO A CA 1
ATOM 611 C C . PRO A 1 84 ? 22.007 -16.848 -9.774 1.00 51.62 84 PRO A C 1
ATOM 613 O O . PRO A 1 84 ? 21.822 -16.359 -10.885 1.00 51.62 84 PRO A O 1
ATOM 616 N N . ASP A 1 85 ? 22.927 -16.435 -8.916 1.00 47.09 85 ASP A N 1
ATOM 617 C CA . ASP A 1 85 ? 23.984 -15.483 -9.206 1.00 47.09 85 ASP A CA 1
ATOM 618 C C . ASP A 1 85 ? 24.754 -15.943 -10.454 1.00 47.09 85 ASP A C 1
ATOM 620 O O . ASP A 1 85 ? 25.332 -17.037 -10.432 1.00 47.09 85 ASP A O 1
ATOM 624 N N . PRO A 1 86 ? 24.745 -15.191 -11.569 1.00 55.44 86 PRO A N 1
ATOM 625 C CA . PRO A 1 86 ? 25.646 -15.437 -12.665 1.00 55.44 86 PRO A CA 1
ATOM 626 C C . PRO A 1 86 ? 26.569 -14.228 -12.776 1.00 55.44 86 PRO A C 1
ATOM 628 O O . PRO A 1 86 ? 26.339 -13.384 -13.643 1.00 55.44 86 PRO A O 1
ATOM 631 N N . SER A 1 87 ? 27.567 -14.118 -11.896 1.00 43.88 87 SER A N 1
ATOM 632 C CA . SER A 1 87 ? 28.936 -13.636 -1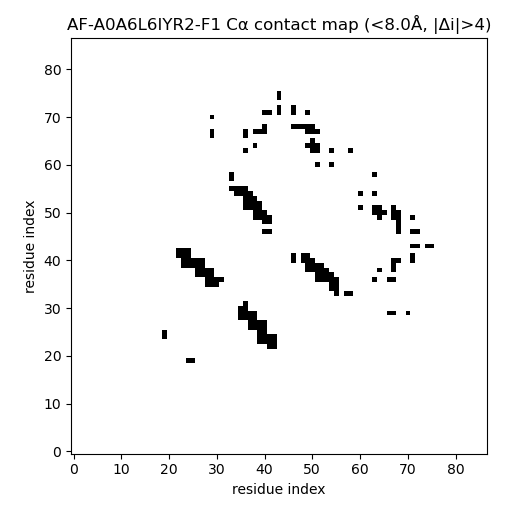2.186 1.00 43.88 87 SER A CA 1
ATOM 633 C C . SER A 1 87 ? 29.753 -13.468 -10.911 1.00 43.88 87 SER A C 1
ATOM 635 O O . SER A 1 87 ? 29.426 -12.560 -10.120 1.00 43.88 87 SER A O 1
#

pLDDT: mean 81.78, std 19.42, range [41.66, 98.56]

Solvent-accessible surface area (backbone atoms only — not comparable to full-atom values): 5472 Å² total; per-residue (Å²): 139,85,80,82,78,76,80,79,78,80,77,76,76,76,71,72,78,76,79,65,52,96,55,48,52,78,76,39,80,46,83,48,99,82,44,59,30,34,17,40,37,44,41,74,93,37,31,91,70,16,29,52,78,44,62,39,91,92,54,52,71,70,56,40,22,48,52,25,25,50,52,34,50,56,50,39,58,56,66,69,76,70,65,83,83,88,130

Foldseek 3Di:
DDDDPDPPPPPPPPPPPPPDDPFWDDWDWDQDPLGIFTWIAGHLVPLVVIATPDDDPPDDRVRSSVRRSVVSPVVNVVVVPPDPDDD

Secondary structure (DSSP, 8-state):
---------------------TTBPPPEEEEETTEEEEEE-B-GGGGGG-EEEE--TTS-HHHHHHHHHHHHHHHHHHHTSS-----

Sequence (87 aa):
MLRYLAPAALLAASGCTDVKRAYETPPVAVSTAQGAVTCQLYTPNAVLWDRALSKPATMSDADANRQCRAEGELRRGKSGTGSPDPS

Radius of gyration: 20.36 Å; Cα contacts (8 Å, |Δi|>4): 103; chains: 1; bounding box: 81×26×38 Å